Protein AF-A0A2G4E509-F1 (afdb_monomer_lite)

Sequence (70 aa):
MAMNMIGQTWYPISKGSNSQKSAVQAIESINKMVESTGVRVISIETVYQLKWHRLSRVVVGIRVWHDSQS

Radius of gyration: 14.48 Å; chains: 1; bounding box: 34×20×40 Å

pLDDT: mean 80.14, std 10.64, range [48.81, 92.38]

Foldseek 3Di:
DFDKDKDKDWQFDDDPPPPVVSVVVVVVVVVCCCVVQVKAWDDKDFDWDQDPVNPDTDGTTIMTIIIHGD

Structure (mmCIF, N/CA/C/O backbone):
data_AF-A0A2G4E509-F1
#
_entry.id   AF-A0A2G4E509-F1
#
loop_
_atom_site.group_PDB
_atom_site.id
_atom_site.type_symbol
_atom_site.label_atom_id
_atom_site.label_alt_id
_atom_site.label_comp_id
_atom_site.label_asym_id
_atom_site.label_entity_id
_atom_site.label_seq_id
_atom_site.pdbx_PDB_ins_code
_atom_site.Cartn_x
_atom_site.Cartn_y
_atom_site.Cartn_z
_atom_site.occupancy
_atom_site.B_iso_or_equiv
_atom_site.auth_seq_id
_atom_site.auth_comp_id
_atom_site.auth_asym_id
_atom_site.auth_atom_id
_atom_site.pdbx_PDB_model_num
ATOM 1 N N . MET A 1 1 ? -23.895 -10.390 15.791 1.00 48.81 1 MET A N 1
ATOM 2 C CA . MET A 1 1 ? -22.607 -10.562 15.088 1.00 48.81 1 MET A CA 1
ATOM 3 C C . MET A 1 1 ? -22.389 -9.290 14.293 1.00 48.81 1 MET A C 1
ATOM 5 O O . MET A 1 1 ? -23.247 -8.987 13.475 1.00 48.81 1 MET A O 1
ATOM 9 N N . ALA A 1 2 ? -21.355 -8.506 14.609 1.00 54.56 2 ALA A N 1
ATOM 10 C CA . ALA A 1 2 ? -21.006 -7.329 13.811 1.00 54.56 2 ALA A CA 1
ATOM 11 C C . ALA A 1 2 ? -20.567 -7.795 12.415 1.00 54.56 2 ALA A C 1
ATOM 13 O O . ALA A 1 2 ? -19.911 -8.833 12.294 1.00 54.56 2 ALA A O 1
ATOM 14 N N . MET A 1 3 ? -20.995 -7.092 11.369 1.00 56.12 3 MET A N 1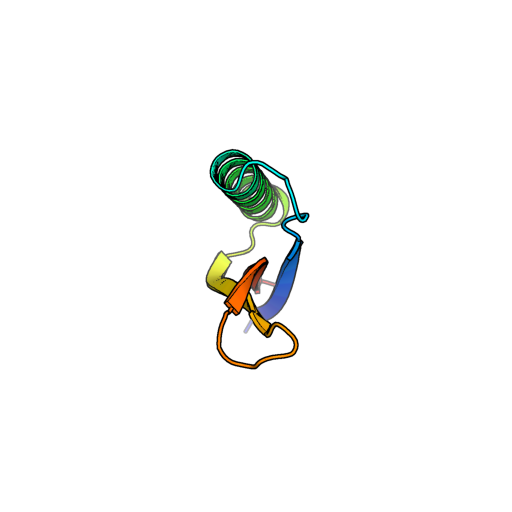
ATOM 15 C CA . MET A 1 3 ? -20.655 -7.448 9.995 1.00 56.12 3 MET A CA 1
ATOM 16 C C . MET A 1 3 ? -19.341 -6.756 9.641 1.00 56.12 3 MET A C 1
ATOM 18 O O . MET A 1 3 ? -19.291 -5.537 9.510 1.00 56.12 3 MET A O 1
ATOM 22 N N . ASN A 1 4 ? -18.276 -7.541 9.521 1.00 72.44 4 ASN A N 1
ATOM 23 C CA . ASN A 1 4 ? -16.975 -7.058 9.078 1.00 72.44 4 ASN A CA 1
ATOM 24 C C . ASN A 1 4 ? -17.078 -6.595 7.618 1.00 72.44 4 ASN A C 1
ATOM 26 O O . ASN A 1 4 ? -17.453 -7.382 6.741 1.00 72.44 4 ASN A O 1
ATOM 30 N N . MET A 1 5 ? -16.788 -5.320 7.354 1.00 79.25 5 MET A N 1
ATOM 31 C CA . MET A 1 5 ? -16.778 -4.775 5.997 1.00 79.25 5 MET A CA 1
ATOM 32 C C . MET A 1 5 ? -15.352 -4.792 5.455 1.00 79.25 5 MET A C 1
ATOM 34 O O . MET A 1 5 ? -14.461 -4.143 5.997 1.00 79.25 5 MET A O 1
ATOM 38 N N . ILE A 1 6 ? -15.148 -5.517 4.352 1.00 87.81 6 ILE A N 1
ATOM 39 C CA . ILE A 1 6 ? -13.861 -5.547 3.655 1.00 87.81 6 ILE A CA 1
ATOM 40 C C . ILE A 1 6 ? -13.806 -4.381 2.667 1.00 87.81 6 ILE A C 1
ATOM 42 O O . ILE A 1 6 ? -14.575 -4.330 1.704 1.00 87.81 6 ILE A O 1
ATOM 46 N N . GLY A 1 7 ? -12.875 -3.460 2.899 1.00 89.31 7 GLY A N 1
ATOM 47 C CA . GLY A 1 7 ? -12.570 -2.333 2.027 1.00 89.31 7 GLY A CA 1
ATOM 48 C C . GLY A 1 7 ? -11.221 -2.477 1.323 1.00 89.31 7 GLY A C 1
ATOM 49 O O . GLY A 1 7 ? -10.383 -3.315 1.667 1.00 89.31 7 GLY A O 1
ATOM 50 N N . GLN A 1 8 ? -11.000 -1.618 0.326 1.00 90.44 8 GLN A N 1
ATOM 51 C CA . GLN A 1 8 ? -9.693 -1.449 -0.307 1.00 90.44 8 GLN A CA 1
ATOM 52 C C . GLN A 1 8 ? -9.328 0.032 -0.427 1.00 90.44 8 GLN A C 1
ATOM 54 O O . GLN A 1 8 ? -10.163 0.858 -0.797 1.00 90.44 8 GLN A O 1
ATOM 59 N N . THR A 1 9 ? -8.061 0.350 -0.170 1.00 89.88 9 THR A N 1
ATOM 60 C CA . THR A 1 9 ? -7.477 1.685 -0.355 1.00 89.88 9 THR A CA 1
ATOM 61 C C . THR A 1 9 ? -6.316 1.604 -1.341 1.00 89.88 9 THR A C 1
ATOM 63 O O . THR A 1 9 ? -5.524 0.658 -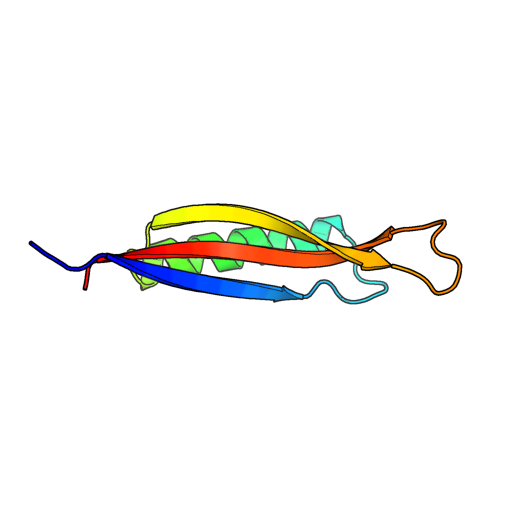1.316 1.00 89.88 9 THR A O 1
ATOM 66 N N . TRP A 1 10 ? -6.214 2.588 -2.235 1.00 88.44 10 TRP A N 1
ATOM 67 C CA . TRP A 1 10 ? -5.207 2.634 -3.294 1.00 88.44 10 TRP A CA 1
ATOM 68 C C . TRP A 1 10 ? -4.240 3.807 -3.112 1.00 88.44 10 TRP A C 1
ATOM 70 O O . TRP A 1 10 ? -4.667 4.958 -3.052 1.00 88.44 10 TRP A O 1
ATOM 80 N N . TYR A 1 11 ? -2.939 3.511 -3.090 1.00 88.75 11 TYR A N 1
ATOM 81 C CA . TYR A 1 11 ? -1.855 4.487 -2.975 1.00 88.75 11 TYR A CA 1
ATOM 82 C C . TYR A 1 11 ? -1.010 4.491 -4.258 1.00 88.75 11 TYR A C 1
ATOM 84 O O . TYR A 1 11 ? -0.157 3.615 -4.431 1.00 88.75 11 TYR A O 1
ATOM 92 N N . PRO A 1 12 ? -1.228 5.441 -5.184 1.00 85.75 12 PRO A N 1
ATOM 93 C CA . PRO A 1 12 ? -0.493 5.488 -6.443 1.00 85.75 12 PRO A CA 1
ATOM 94 C C . PRO A 1 12 ? 0.974 5.896 -6.237 1.00 85.75 12 PRO A C 1
ATOM 96 O O . PRO A 1 12 ? 1.282 6.793 -5.456 1.00 85.75 12 PRO A O 1
ATOM 99 N N . ILE A 1 13 ? 1.881 5.276 -6.995 1.00 84.00 13 ILE A N 1
ATOM 100 C CA . ILE A 1 13 ? 3.295 5.662 -7.087 1.00 84.00 13 ILE A CA 1
ATOM 101 C C . ILE A 1 13 ?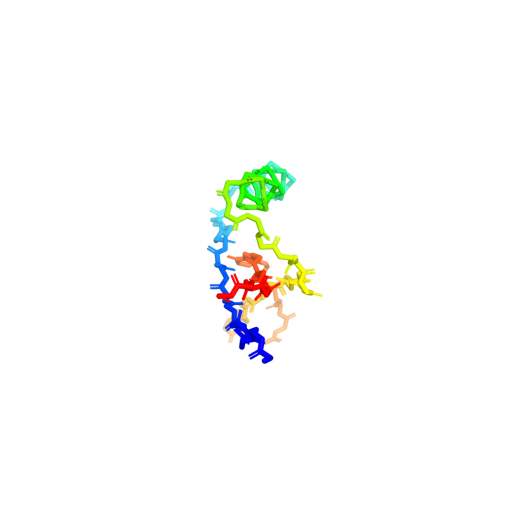 3.528 6.272 -8.472 1.00 84.00 13 ILE A C 1
ATOM 103 O O . ILE A 1 13 ? 3.443 5.589 -9.495 1.00 84.00 13 ILE A O 1
ATOM 107 N N . SER A 1 14 ? 3.812 7.574 -8.502 1.00 74.81 14 SER A N 1
ATOM 108 C CA . SER A 1 14 ? 4.024 8.327 -9.740 1.00 74.81 14 SER A CA 1
ATOM 109 C C . SER A 1 14 ? 5.336 7.957 -10.432 1.00 74.81 14 SER A C 1
ATOM 111 O O . SER A 1 14 ? 6.373 7.732 -9.812 1.00 74.81 14 SER A O 1
ATOM 113 N N . LYS A 1 15 ? 5.324 7.951 -11.765 1.00 63.91 15 LYS A N 1
ATOM 114 C CA . LYS A 1 15 ? 6.521 7.696 -12.573 1.00 63.91 15 LYS A CA 1
ATOM 115 C C . LYS A 1 15 ? 7.555 8.807 -12.330 1.00 63.91 15 LYS A C 1
ATOM 117 O O . LYS A 1 15 ? 7.253 9.974 -12.545 1.00 63.91 15 LYS A O 1
ATOM 122 N N . GLY A 1 16 ? 8.764 8.441 -11.901 1.00 62.78 16 GLY A N 1
ATOM 123 C CA . GLY A 1 16 ? 9.839 9.396 -11.595 1.00 62.78 16 GLY A CA 1
ATOM 124 C C . GLY A 1 16 ? 9.892 9.857 -10.136 1.00 62.78 16 GLY A C 1
ATOM 125 O O . GLY A 1 16 ? 10.817 10.580 -9.772 1.00 62.78 16 GLY A O 1
ATOM 126 N N . SER A 1 17 ? 8.963 9.417 -9.278 1.00 63.06 17 SER A N 1
ATOM 127 C CA . SER A 1 17 ? 9.145 9.568 -7.838 1.00 63.06 17 SER A CA 1
ATOM 128 C C . SER A 1 17 ? 10.232 8.608 -7.350 1.00 63.06 17 SER A C 1
ATOM 130 O O . SER A 1 17 ? 10.395 7.498 -7.864 1.00 63.06 17 SER A O 1
ATOM 132 N N . ASN A 1 18 ? 10.998 9.031 -6.343 1.00 70.19 18 ASN A N 1
ATOM 133 C CA . ASN A 1 18 ? 11.910 8.118 -5.668 1.00 70.19 18 ASN A CA 1
ATOM 134 C C . ASN A 1 18 ? 11.058 7.013 -5.014 1.00 70.19 18 ASN A C 1
ATOM 136 O O . ASN A 1 18 ? 10.215 7.293 -4.153 1.00 70.19 18 ASN A O 1
ATOM 140 N N . SER A 1 19 ? 11.220 5.774 -5.478 1.00 67.19 19 SER A N 1
ATOM 141 C CA . SER A 1 19 ? 10.373 4.634 -5.104 1.00 67.19 19 SER A CA 1
ATOM 142 C C . SER A 1 19 ? 10.402 4.379 -3.598 1.00 67.19 19 SER A C 1
ATOM 144 O O . SER A 1 19 ? 9.361 4.104 -3.008 1.00 67.19 19 SER A O 1
ATOM 146 N N . GLN A 1 20 ? 11.557 4.591 -2.959 1.00 69.25 20 GLN A N 1
ATOM 147 C CA . GLN A 1 20 ? 11.697 4.521 -1.504 1.00 69.25 20 GLN A CA 1
ATOM 148 C C . GLN A 1 20 ? 10.870 5.597 -0.793 1.00 69.25 20 GLN A C 1
ATOM 150 O O . GLN A 1 20 ? 10.111 5.285 0.119 1.00 69.25 20 GLN A O 1
ATOM 155 N N . LYS A 1 21 ? 10.942 6.855 -1.246 1.00 74.38 21 LYS A N 1
ATOM 156 C CA . LYS A 1 21 ? 10.164 7.960 -0.659 1.00 74.38 21 LYS A CA 1
ATOM 157 C C . LYS A 1 21 ? 8.657 7.720 -0.788 1.00 74.38 21 LYS A C 1
ATOM 159 O O . LYS A 1 21 ? 7.902 8.025 0.127 1.00 74.38 21 LYS A O 1
ATOM 164 N N . SER A 1 22 ? 8.235 7.137 -1.907 1.00 74.88 22 SER A N 1
ATOM 165 C CA . SER A 1 22 ? 6.823 6.841 -2.173 1.00 74.88 22 SER A CA 1
ATOM 166 C C . SER A 1 22 ? 6.311 5.681 -1.314 1.00 74.88 22 SER A C 1
ATOM 168 O O . SER A 1 22 ? 5.186 5.730 -0.827 1.00 74.88 22 SER A O 1
ATOM 170 N N . ALA A 1 23 ? 7.146 4.665 -1.073 1.00 74.12 23 ALA A N 1
ATOM 171 C CA . ALA A 1 23 ? 6.823 3.572 -0.160 1.00 74.12 23 ALA A CA 1
ATOM 172 C C . ALA A 1 23 ? 6.696 4.059 1.293 1.00 74.12 23 ALA A C 1
ATOM 174 O O . ALA A 1 23 ? 5.741 3.693 1.970 1.00 74.12 23 ALA A O 1
ATOM 175 N N . VAL A 1 24 ? 7.603 4.930 1.751 1.00 81.88 24 VAL A N 1
ATOM 176 C CA . VAL A 1 24 ? 7.527 5.531 3.095 1.00 81.88 24 VAL A CA 1
ATOM 177 C C . VAL A 1 24 ? 6.239 6.342 3.261 1.00 81.88 24 VAL A C 1
ATOM 179 O O 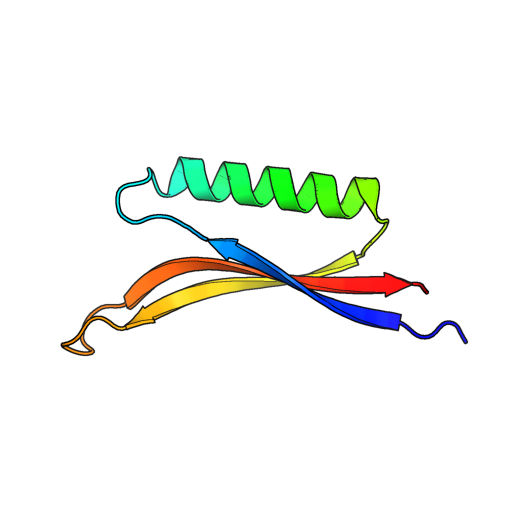. VAL A 1 24 ? 5.511 6.134 4.225 1.00 81.88 24 VAL A O 1
ATOM 182 N N . GLN A 1 25 ? 5.894 7.186 2.285 1.00 83.38 25 GLN A N 1
ATOM 183 C CA . GLN A 1 25 ? 4.639 7.950 2.306 1.00 83.38 25 GLN A CA 1
ATOM 184 C C . GLN A 1 25 ? 3.394 7.054 2.310 1.00 83.38 25 GLN A C 1
ATOM 186 O O . GLN A 1 25 ? 2.410 7.363 2.986 1.00 83.38 25 GLN A O 1
ATOM 191 N N . ALA A 1 26 ? 3.422 5.938 1.576 1.00 80.88 26 ALA A N 1
ATOM 192 C CA . ALA A 1 26 ? 2.335 4.967 1.597 1.00 80.88 26 ALA A CA 1
ATOM 193 C C . ALA A 1 26 ? 2.199 4.318 2.982 1.00 80.88 26 ALA A C 1
ATOM 195 O O . ALA A 1 26 ? 1.094 4.268 3.509 1.00 80.88 26 ALA A O 1
ATOM 196 N N . ILE A 1 27 ? 3.305 3.901 3.609 1.00 84.81 27 ILE A N 1
ATOM 197 C CA . ILE A 1 27 ? 3.301 3.326 4.966 1.00 84.81 27 ILE A CA 1
ATOM 198 C C . ILE A 1 27 ? 2.757 4.329 5.990 1.00 84.81 27 ILE A C 1
ATOM 200 O O . ILE A 1 27 ? 1.881 3.979 6.777 1.00 84.81 27 ILE A O 1
ATOM 204 N N . GLU A 1 28 ? 3.204 5.586 5.955 1.00 88.19 28 GLU A N 1
ATOM 205 C CA . GLU A 1 28 ? 2.676 6.639 6.835 1.00 88.19 28 GLU A CA 1
ATOM 206 C C . GLU A 1 28 ? 1.168 6.843 6.646 1.00 88.19 28 GLU A C 1
ATOM 208 O O . GLU A 1 28 ? 0.427 7.006 7.615 1.00 88.19 28 GLU A O 1
ATOM 213 N N . SER A 1 29 ? 0.697 6.805 5.399 1.00 86.06 29 SER A N 1
ATOM 214 C CA . SER A 1 29 ? -0.726 6.955 5.086 1.00 86.06 29 SER A CA 1
ATOM 215 C C . SER A 1 29 ? -1.556 5.760 5.562 1.00 86.06 29 SER A C 1
ATOM 217 O O . SER A 1 29 ? -2.693 5.941 5.994 1.00 86.06 29 SER A O 1
ATOM 219 N N . ILE A 1 30 ? -0.990 4.551 5.515 1.00 86.44 30 ILE A N 1
ATOM 220 C CA . ILE A 1 30 ? -1.612 3.330 6.041 1.00 86.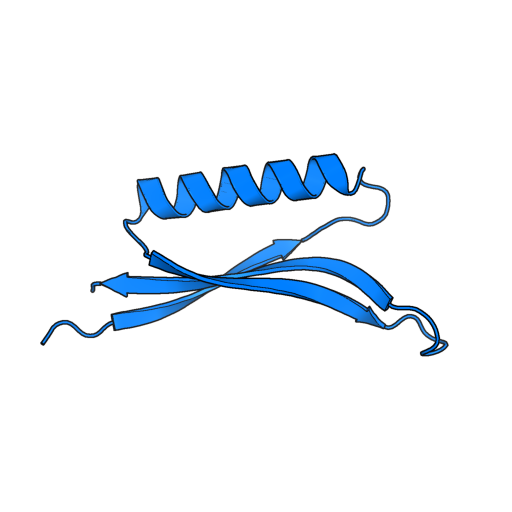44 30 ILE A CA 1
ATOM 221 C C . ILE A 1 30 ? -1.713 3.399 7.562 1.00 86.44 30 ILE A C 1
ATOM 223 O O . ILE A 1 30 ? -2.786 3.151 8.103 1.00 86.44 30 ILE A O 1
ATOM 227 N N . ASN A 1 31 ? -0.636 3.784 8.250 1.00 87.56 31 ASN A N 1
ATOM 228 C CA . ASN A 1 31 ? -0.644 3.914 9.707 1.00 87.56 31 ASN A CA 1
ATOM 229 C C . ASN A 1 31 ? -1.692 4.937 10.163 1.00 87.56 31 ASN A C 1
ATOM 231 O O . ASN A 1 31 ? -2.505 4.632 11.030 1.00 87.56 31 ASN A O 1
ATOM 235 N N . LYS A 1 32 ? -1.769 6.097 9.496 1.00 88.38 32 LYS A N 1
ATOM 236 C CA . LYS A 1 32 ? -2.820 7.093 9.763 1.00 88.38 32 LYS A CA 1
ATOM 237 C C . LYS A 1 32 ? -4.228 6.547 9.532 1.00 88.38 32 LYS A C 1
ATOM 239 O O . LYS A 1 32 ? -5.135 6.868 10.294 1.00 88.38 32 LYS A O 1
ATOM 244 N N . MET A 1 33 ? -4.435 5.748 8.484 1.00 84.50 33 MET A N 1
ATOM 245 C CA . MET A 1 33 ? -5.726 5.102 8.225 1.00 84.50 33 MET A CA 1
ATOM 246 C C . MET A 1 33 ? -6.100 4.172 9.386 1.00 84.50 33 MET A C 1
ATOM 248 O O . MET A 1 33 ? -7.183 4.315 9.946 1.00 84.50 33 MET A O 1
ATOM 252 N N . VAL A 1 34 ? -5.189 3.286 9.797 1.00 86.56 34 VAL A N 1
ATOM 253 C CA . VAL A 1 34 ? -5.398 2.354 10.920 1.00 86.56 34 VAL A CA 1
ATOM 254 C C . VAL A 1 34 ? -5.717 3.103 12.216 1.00 86.56 34 VAL A C 1
ATOM 256 O O . VAL A 1 34 ? -6.688 2.766 12.887 1.00 86.56 34 VAL A O 1
ATOM 259 N N . GLU A 1 35 ? -4.959 4.152 12.538 1.00 86.31 35 GLU A N 1
ATOM 260 C CA . GLU A 1 35 ? -5.163 4.957 13.749 1.00 86.31 35 GLU A CA 1
ATOM 261 C C . GLU A 1 35 ? -6.489 5.733 13.739 1.00 86.31 35 GLU A C 1
ATOM 263 O O . GLU A 1 35 ? -7.180 5.782 14.752 1.00 86.31 35 GLU A O 1
ATOM 268 N N . SER A 1 36 ? -6.858 6.341 12.605 1.00 84.06 36 SER A N 1
ATOM 269 C CA . SER A 1 36 ? -8.032 7.228 12.520 1.00 84.06 36 SER A CA 1
ATOM 270 C C . SER A 1 36 ? -9.364 6.501 12.374 1.00 84.06 36 SER A C 1
ATOM 272 O O . SER A 1 36 ? -10.386 7.014 12.821 1.00 84.06 36 SER A O 1
ATOM 274 N N . THR A 1 37 ? -9.371 5.329 11.735 1.00 80.81 37 THR A N 1
ATOM 275 C CA . THR A 1 37 ? -10.607 4.584 11.439 1.00 80.81 37 THR A CA 1
ATOM 276 C C . THR A 1 37 ? -10.735 3.277 12.214 1.00 80.81 37 THR A C 1
ATOM 278 O O . THR A 1 37 ? -11.776 2.633 12.137 1.00 80.81 37 THR A O 1
ATOM 281 N N . GLY A 1 38 ? -9.707 2.869 12.969 1.00 78.62 38 GLY A N 1
ATOM 282 C CA . GLY A 1 38 ? -9.720 1.610 13.721 1.00 78.62 38 GLY A CA 1
ATOM 283 C C . GLY A 1 38 ? -9.770 0.364 12.831 1.00 78.62 38 GLY A C 1
ATOM 284 O O . GLY A 1 38 ? -10.099 -0.722 13.306 1.00 78.62 38 GLY A O 1
ATOM 285 N N . VAL A 1 39 ? -9.468 0.508 11.537 1.00 85.31 39 VAL A N 1
ATOM 286 C CA . VAL A 1 39 ? -9.491 -0.598 10.577 1.00 85.31 39 VAL A CA 1
ATOM 287 C C . VAL A 1 39 ? -8.288 -1.511 10.761 1.00 85.31 39 VAL A C 1
ATOM 289 O O . VAL A 1 39 ? -7.170 -1.071 11.032 1.00 85.31 39 VAL A O 1
ATOM 292 N N . ARG A 1 40 ? -8.497 -2.808 10.550 1.00 86.75 40 ARG A N 1
ATOM 293 C CA . ARG A 1 40 ? -7.436 -3.811 10.568 1.00 86.75 40 ARG A CA 1
ATOM 294 C C . ARG A 1 40 ? -6.944 -4.060 9.150 1.00 86.75 40 ARG A C 1
ATOM 296 O O . ARG A 1 40 ? -7.715 -4.459 8.285 1.00 86.75 40 ARG A O 1
ATOM 303 N N . VAL A 1 41 ? -5.644 -3.901 8.910 1.00 88.19 41 VAL A N 1
ATOM 304 C CA . VAL A 1 41 ? -5.041 -4.275 7.621 1.00 88.19 41 VAL A CA 1
ATOM 305 C C . VAL A 1 41 ? -5.058 -5.798 7.462 1.00 88.19 41 VAL A C 1
ATOM 307 O O . VAL A 1 41 ? -4.594 -6.526 8.339 1.00 88.19 41 VAL A O 1
ATOM 310 N N . ILE A 1 42 ? -5.587 -6.266 6.332 1.00 91.56 42 ILE A N 1
ATOM 311 C CA . ILE A 1 42 ? -5.649 -7.683 5.951 1.00 91.56 42 ILE A CA 1
ATOM 312 C C . ILE A 1 42 ? -4.482 -8.037 5.026 1.00 91.56 42 ILE A C 1
ATOM 314 O O . ILE A 1 42 ? -3.822 -9.054 5.223 1.00 91.56 42 ILE A O 1
ATOM 318 N N . SER A 1 43 ? -4.238 -7.215 4.001 1.00 89.88 43 SER A N 1
ATOM 319 C CA . SER A 1 43 ? -3.227 -7.483 2.973 1.00 89.88 43 SER A CA 1
ATOM 320 C C . SER A 1 43 ? -2.696 -6.189 2.365 1.00 89.88 43 SER A C 1
ATOM 322 O O . SER A 1 43 ? -3.428 -5.207 2.232 1.00 89.88 43 SER A O 1
ATOM 324 N N . ILE A 1 44 ? -1.422 -6.205 1.972 1.00 89.62 44 ILE A N 1
ATOM 325 C CA . ILE A 1 44 ? -0.753 -5.120 1.254 1.00 89.62 44 ILE A CA 1
ATOM 326 C C . ILE A 1 44 ? -0.170 -5.705 -0.032 1.00 89.62 44 ILE A C 1
ATOM 328 O O . ILE A 1 44 ? 0.657 -6.613 0.003 1.00 89.62 44 ILE A O 1
ATOM 332 N N . GLU A 1 45 ? -0.585 -5.163 -1.172 1.00 90.56 45 GLU A N 1
ATOM 333 C CA . GLU A 1 45 ? -0.209 -5.643 -2.497 1.00 90.56 45 GLU A CA 1
ATOM 334 C C . GLU A 1 45 ? 0.522 -4.551 -3.273 1.00 90.56 45 GLU A C 1
ATOM 336 O O . GLU A 1 45 ? 0.012 -3.444 -3.458 1.00 90.56 45 GLU A O 1
ATOM 341 N N . THR A 1 46 ? 1.699 -4.875 -3.805 1.00 87.06 46 THR A N 1
ATOM 342 C CA . THR A 1 46 ? 2.350 -4.022 -4.802 1.00 87.06 46 THR A CA 1
ATOM 343 C C . THR A 1 46 ? 1.658 -4.219 -6.142 1.00 87.06 46 THR A C 1
ATOM 345 O O . THR A 1 46 ? 1.601 -5.329 -6.673 1.00 87.06 46 THR A O 1
ATOM 348 N N . VAL A 1 47 ? 1.153 -3.138 -6.724 1.00 88.38 47 VAL A N 1
ATOM 349 C CA . VAL A 1 47 ? 0.466 -3.181 -8.013 1.00 88.38 47 VAL A CA 1
ATOM 350 C C . VAL A 1 47 ? 1.434 -2.793 -9.116 1.00 88.38 47 VAL A C 1
ATOM 352 O O . VAL A 1 47 ? 2.152 -1.790 -9.042 1.00 88.38 47 VAL A O 1
ATOM 355 N N . TYR A 1 48 ? 1.423 -3.600 -10.172 1.00 86.19 48 TYR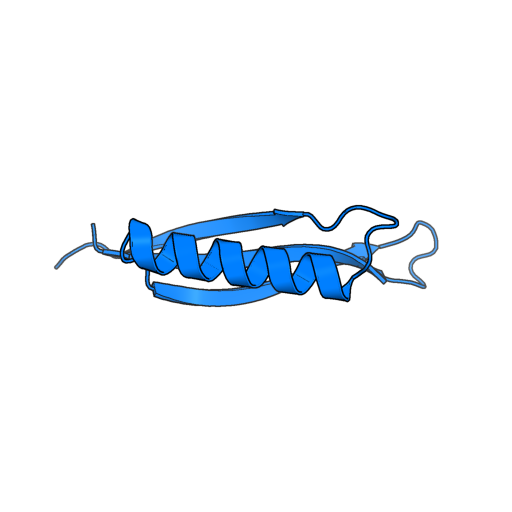 A N 1
ATOM 356 C CA . TYR A 1 48 ? 2.300 -3.452 -11.319 1.00 86.19 48 TYR A CA 1
ATOM 357 C C . TYR A 1 48 ? 1.496 -3.155 -12.581 1.00 86.19 48 TYR A C 1
ATOM 359 O O . TYR A 1 48 ? 0.490 -3.804 -12.855 1.00 86.19 48 TYR A O 1
ATOM 367 N N . GLN A 1 49 ? 1.989 -2.232 -13.400 1.00 84.94 49 GLN A N 1
ATOM 368 C CA . GLN A 1 49 ? 1.516 -2.027 -14.762 1.00 84.94 49 GLN A CA 1
ATOM 369 C C . GLN A 1 49 ? 2.453 -2.736 -15.741 1.00 84.94 49 GLN A C 1
ATOM 371 O O . GLN A 1 49 ? 3.681 -2.607 -15.670 1.00 84.94 49 GLN A O 1
ATOM 376 N N . LEU A 1 50 ? 1.868 -3.481 -16.677 1.00 82.81 50 LEU A N 1
ATOM 377 C CA . LEU A 1 50 ? 2.597 -4.068 -17.798 1.00 82.81 50 LEU A CA 1
ATOM 378 C C . LEU A 1 50 ? 2.959 -2.968 -18.801 1.00 82.81 50 LEU A C 1
ATOM 380 O O . LEU A 1 50 ? 2.094 -2.205 -19.228 1.00 82.81 50 LEU A O 1
ATOM 384 N N . LYS A 1 51 ? 4.230 -2.897 -19.212 1.00 77.44 51 LYS A N 1
ATOM 385 C CA . LYS A 1 51 ? 4.612 -2.071 -20.368 1.00 77.44 51 LYS A CA 1
ATOM 386 C C . LYS A 1 51 ? 4.254 -2.775 -21.679 1.00 77.44 51 LYS A C 1
ATOM 388 O O . LYS A 1 51 ? 4.186 -4.002 -21.730 1.00 77.44 51 LYS A O 1
ATOM 393 N N . TRP A 1 52 ? 4.088 -1.978 -22.738 1.00 63.50 52 TRP A N 1
ATOM 394 C CA . TRP A 1 52 ? 3.600 -2.355 -24.077 1.00 63.50 52 TRP A CA 1
ATOM 395 C C . TRP A 1 52 ? 4.315 -3.545 -24.752 1.00 63.50 52 TRP A C 1
ATOM 397 O O . TRP A 1 52 ? 3.748 -4.152 -25.650 1.00 63.50 52 TRP A O 1
ATOM 407 N N . HIS A 1 53 ? 5.492 -3.964 -24.277 1.00 71.62 53 HIS A N 1
ATOM 408 C CA . HIS A 1 53 ? 6.190 -5.155 -24.781 1.00 71.62 53 HIS A CA 1
ATOM 409 C C . HIS A 1 53 ? 6.063 -6.407 -23.899 1.00 71.62 53 HIS A C 1
ATOM 411 O O . HIS A 1 53 ? 6.781 -7.367 -24.137 1.00 71.62 53 HIS A O 1
ATOM 417 N N . ARG A 1 54 ? 5.205 -6.426 -22.864 1.00 60.22 54 ARG A N 1
ATOM 418 C CA . ARG A 1 54 ? 4.994 -7.549 -21.909 1.00 60.22 54 ARG A CA 1
ATOM 419 C C . ARG A 1 54 ? 6.244 -8.077 -21.172 1.00 60.22 54 ARG A C 1
ATOM 421 O O . ARG A 1 54 ? 6.101 -8.890 -20.268 1.00 60.22 54 ARG A O 1
ATOM 428 N N . LEU A 1 55 ? 7.437 -7.569 -21.481 1.00 62.47 55 LEU A N 1
ATOM 429 C CA . LEU A 1 55 ? 8.725 -8.002 -20.927 1.00 62.47 55 LEU A CA 1
ATOM 430 C C . LEU A 1 55 ? 9.128 -7.263 -19.642 1.00 62.47 55 LEU A C 1
ATOM 432 O O . LEU A 1 55 ? 10.087 -7.651 -18.986 1.00 62.47 55 LEU A O 1
ATOM 436 N N . SER A 1 56 ? 8.411 -6.205 -19.252 1.00 70.94 56 SER A N 1
ATOM 437 C CA . SER A 1 56 ? 8.727 -5.449 -18.035 1.00 70.94 56 SER A CA 1
ATOM 438 C C . SER A 1 56 ? 7.471 -5.009 -17.289 1.00 70.94 56 SER A C 1
ATOM 440 O O . SER A 1 56 ? 6.526 -4.493 -17.898 1.00 70.94 56 SER A O 1
ATOM 442 N N . ARG A 1 57 ? 7.502 -5.170 -15.965 1.00 77.38 57 ARG A N 1
ATOM 443 C CA . ARG A 1 57 ? 6.500 -4.682 -15.014 1.00 77.38 57 ARG A CA 1
ATOM 444 C C . ARG A 1 57 ? 7.047 -3.443 -14.316 1.00 77.38 57 ARG A C 1
ATOM 446 O O . ARG A 1 57 ? 8.206 -3.431 -13.915 1.00 77.38 57 ARG A O 1
ATOM 453 N N . VAL A 1 58 ? 6.229 -2.407 -14.172 1.00 82.38 58 VAL A N 1
ATOM 454 C CA . VAL A 1 58 ? 6.580 -1.217 -13.384 1.00 82.38 58 VAL A CA 1
ATOM 455 C C . VAL A 1 58 ? 5.628 -1.104 -12.215 1.00 82.38 58 VAL A C 1
ATOM 457 O O . VAL A 1 58 ? 4.424 -1.234 -12.400 1.00 82.38 58 VAL A O 1
ATOM 460 N N . VAL A 1 59 ? 6.174 -0.879 -11.021 1.00 83.31 59 VAL A N 1
ATOM 461 C CA . VAL A 1 59 ? 5.376 -0.583 -9.830 1.00 83.31 59 VAL A CA 1
ATOM 462 C C . VAL A 1 59 ? 4.624 0.723 -10.066 1.00 83.31 59 VAL A C 1
ATOM 464 O O . VAL A 1 59 ? 5.242 1.738 -10.377 1.00 83.31 59 VAL A O 1
ATOM 467 N N . VAL A 1 60 ? 3.302 0.686 -9.927 1.00 86.81 60 VAL A N 1
ATOM 468 C CA . VAL A 1 60 ? 2.423 1.858 -10.086 1.00 86.81 60 VAL A CA 1
ATOM 469 C C . VAL A 1 60 ? 1.688 2.230 -8.806 1.00 86.81 60 VAL A C 1
ATOM 471 O O . VAL A 1 60 ? 0.971 3.226 -8.779 1.00 86.81 60 VAL A O 1
ATOM 474 N N . GLY A 1 61 ? 1.876 1.464 -7.732 1.00 88.06 61 GLY A N 1
ATOM 475 C CA . GLY A 1 61 ? 1.356 1.806 -6.416 1.00 88.06 61 GLY A CA 1
ATOM 476 C C . GLY A 1 61 ? 1.198 0.609 -5.493 1.00 88.06 61 GLY A C 1
ATOM 477 O O . GLY A 1 61 ? 1.668 -0.490 -5.792 1.00 88.06 61 GLY A O 1
ATOM 478 N N . ILE A 1 62 ? 0.531 0.854 -4.372 1.00 90.00 62 ILE A N 1
ATOM 479 C CA . ILE A 1 62 ? 0.261 -0.111 -3.310 1.00 90.00 62 ILE A CA 1
ATOM 480 C C . ILE A 1 62 ? -1.245 -0.147 -3.056 1.00 90.00 62 ILE A C 1
ATOM 482 O O . ILE A 1 62 ? -1.877 0.892 -2.866 1.00 90.00 62 ILE A O 1
ATOM 486 N N . ARG A 1 63 ? -1.827 -1.343 -3.057 1.00 91.62 63 ARG A N 1
ATOM 487 C CA . ARG A 1 63 ? -3.217 -1.580 -2.669 1.00 91.62 63 ARG A CA 1
ATOM 488 C C . ARG A 1 63 ? -3.246 -2.185 -1.277 1.00 91.62 63 ARG A C 1
ATOM 490 O O . ARG A 1 63 ? -2.476 -3.092 -0.984 1.00 91.62 63 ARG A O 1
ATOM 497 N N . VAL A 1 64 ? -4.140 -1.687 -0.436 1.00 91.25 64 VAL A N 1
ATOM 498 C CA . VAL A 1 64 ? -4.288 -2.141 0.944 1.00 91.25 64 VAL A CA 1
ATOM 499 C C . VAL A 1 64 ? -5.709 -2.610 1.149 1.00 91.25 64 VAL A C 1
ATOM 501 O O . VAL A 1 64 ? -6.646 -1.832 0.987 1.00 91.25 64 VAL A O 1
ATOM 504 N N . TRP A 1 65 ? -5.849 -3.879 1.499 1.00 92.38 65 TRP A N 1
ATOM 505 C CA . TRP A 1 65 ? -7.106 -4.482 1.909 1.00 92.38 65 TRP A CA 1
ATOM 506 C C . TRP A 1 65 ? -7.240 -4.351 3.416 1.00 92.38 65 TRP A C 1
ATOM 508 O O . TRP A 1 65 ? -6.293 -4.644 4.152 1.00 92.38 65 TRP A O 1
ATOM 518 N N . HIS A 1 66 ? -8.402 -3.916 3.877 1.00 91.25 66 HIS A N 1
ATOM 519 C CA . HIS A 1 66 ? -8.656 -3.681 5.292 1.00 91.25 66 HIS A CA 1
ATOM 520 C C . HIS A 1 66 ? -10.062 -4.117 5.680 1.00 91.25 66 HIS A C 1
ATOM 522 O O . HIS A 1 66 ? -10.951 -4.218 4.839 1.00 91.25 66 HIS A O 1
ATOM 528 N N . ASP A 1 67 ? -10.211 -4.449 6.954 1.00 90.81 67 ASP A N 1
ATOM 529 C CA . ASP A 1 67 ? -11.460 -4.844 7.587 1.00 90.81 67 ASP A CA 1
ATOM 530 C C . ASP A 1 67 ? -11.854 -3.762 8.594 1.00 90.81 67 ASP A C 1
ATOM 532 O O . ASP A 1 67 ? -11.048 -3.395 9.457 1.00 90.81 67 ASP A O 1
ATOM 536 N N . SER A 1 68 ? -13.075 -3.249 8.481 1.00 81.44 68 SER A N 1
ATOM 537 C CA . SER A 1 68 ? -13.668 -2.352 9.467 1.00 81.44 68 SER A CA 1
ATOM 538 C C . SER A 1 68 ? -14.781 -3.072 10.220 1.00 81.44 68 SER A C 1
ATOM 540 O O . SER A 1 68 ? -15.706 -3.610 9.601 1.00 81.44 68 SER A O 1
ATOM 542 N N . GLN A 1 69 ? -14.735 -3.020 11.552 1.00 67.50 69 GLN A N 1
ATOM 543 C CA . GLN A 1 69 ? -15.885 -3.397 12.369 1.00 67.50 69 GLN A CA 1
ATOM 544 C C . GLN A 1 69 ? -16.946 -2.303 12.231 1.00 67.50 69 GLN A C 1
ATOM 546 O O . GLN A 1 69 ? -16.696 -1.159 12.613 1.00 67.50 69 GLN A O 1
ATOM 551 N N . SER A 1 70 ? -18.088 -2.651 11.635 1.00 59.88 70 SER A N 1
ATOM 552 C CA . SER A 1 70 ? -19.269 -1.785 11.583 1.00 59.88 70 SER A CA 1
ATOM 553 C C . SER A 1 70 ? -20.148 -1.941 12.815 1.00 59.88 70 SER A C 1
ATOM 555 O O . SER A 1 70 ? -20.175 -3.047 13.405 1.00 59.88 70 SER A O 1
#

Secondary structure (DSSP, 8-state):
---EEEEEEEEE--TTS-HHHHHHHHHHHHHHHHHHH-PEEEEEEEEEEEPTTSS-EEEEEEEEEEEEE-